Protein AF-A0A812MG37-F1 (afdb_monomer)

Radius of gyration: 15.53 Å; Cα contacts (8 Å, |Δi|>4): 254; chains: 1; bounding box: 35×36×51 Å

Solvent-accessible surface area (backbone atoms only — not co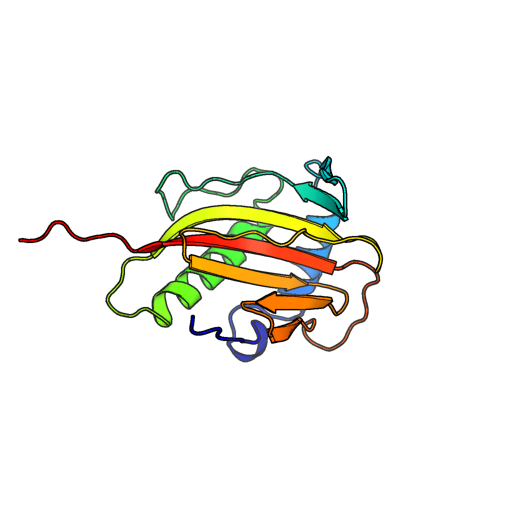mparable to full-atom values): 9391 Å² total; per-residue (Å²): 135,88,85,85,86,82,53,55,51,87,71,65,66,41,53,67,67,59,50,53,52,47,49,55,52,56,72,70,38,90,56,62,38,82,50,74,56,100,87,26,33,31,33,30,40,60,74,51,63,33,85,72,37,84,79,58,76,51,58,82,84,44,44,88,48,41,65,57,53,51,46,53,48,54,55,56,33,63,79,35,75,95,47,54,70,37,46,44,33,40,37,38,37,40,27,72,49,95,78,40,46,78,76,94,80,86,71,102,49,50,75,48,76,49,59,42,32,28,73,45,76,48,74,56,100,83,45,76,43,78,44,62,32,83,89,73,57,80,39,78,38,28,34,37,46,34,38,34,26,40,77,56,77,70,79,79,130

Secondary structure (DSSP, 8-state):
-------TTTTTS--HHHHHHHHHHHHT-TTEEEEEETTEEEEEEEEEE-TT-TTPPPPGGGGGGHHHHHHHHHHHHHTTTTS-EEEEEEEEEEE-STT--------SSEEEEEEEES-EEEEETTEEEEEPPGGG---S-EEEEEEEEEE--PPP-

pLDDT: mean 83.73, std 12.4, range [35.34, 94.62]

Sequence (157 aa):
MVVQVFNATQEGLATTAELDEAFANFLESPGWRELQTRTARRLCDGSYTFDGDCSKPPPPHLSFAGNLIQKLLGRLESDHAGHAVVPMQAFLCLYEDGQDACPNHVHDCRQLTLSLGAERFVAVEGEKILMRPVDGHAMPHTMGLVLWSRPRFLPKP

Organism: NCBI:txid878477

Mean predicted aligned error: 6.14 Å

Structure (mmCIF, N/CA/C/O backbone):
data_AF-A0A812MG37-F1
#
_entry.id   AF-A0A812MG37-F1
#
loop_
_atom_site.group_PDB
_atom_site.id
_atom_site.type_symbol
_atom_site.label_atom_id
_atom_site.label_alt_id
_atom_site.label_comp_id
_atom_site.label_asym_id
_atom_site.label_entity_id
_atom_site.label_seq_id
_atom_site.pdbx_PDB_ins_code
_atom_site.Cartn_x
_atom_site.Cartn_y
_atom_site.Cartn_z
_atom_site.occupancy
_atom_site.B_iso_or_equiv
_atom_site.auth_seq_id
_atom_site.auth_comp_id
_atom_site.auth_asym_id
_atom_site.auth_atom_id
_atom_site.pdbx_PDB_model_num
ATOM 1 N N . MET A 1 1 ? -19.723 -7.182 6.156 1.00 60.94 1 MET A N 1
ATOM 2 C CA . MET A 1 1 ? -18.633 -6.371 6.767 1.00 60.94 1 MET A CA 1
ATOM 3 C C . MET A 1 1 ? -18.864 -4.887 6.450 1.00 60.94 1 MET A C 1
ATOM 5 O O . MET A 1 1 ? -19.541 -4.624 5.471 1.00 60.94 1 MET A O 1
ATOM 9 N N . VAL A 1 2 ? -18.382 -3.910 7.236 1.00 66.62 2 VAL A N 1
ATOM 10 C CA . VAL A 1 2 ? -18.478 -2.482 6.835 1.00 66.62 2 VAL A CA 1
ATOM 11 C C . VAL A 1 2 ? -17.222 -2.121 6.052 1.00 66.62 2 VAL A C 1
ATOM 13 O O . VAL A 1 2 ? -16.132 -2.155 6.620 1.00 66.62 2 VAL A O 1
ATOM 16 N N . VAL A 1 3 ? -17.367 -1.794 4.767 1.00 78.56 3 VAL A N 1
ATOM 17 C CA . VAL A 1 3 ? -16.267 -1.248 3.965 1.00 78.56 3 VAL A CA 1
ATOM 18 C C . VAL A 1 3 ? -16.327 0.271 4.037 1.00 78.56 3 VAL A C 1
ATOM 20 O O . VAL A 1 3 ? -17.336 0.872 3.675 1.00 78.56 3 VAL A O 1
ATOM 23 N N . GLN A 1 4 ? -15.252 0.885 4.521 1.00 84.12 4 GLN A N 1
ATOM 24 C CA . GLN A 1 4 ? -15.086 2.333 4.494 1.00 84.12 4 GLN A CA 1
ATOM 25 C C . GLN A 1 4 ? -14.079 2.695 3.408 1.00 84.12 4 GLN A C 1
ATOM 27 O O . GLN A 1 4 ? -13.007 2.098 3.318 1.00 84.12 4 GLN A O 1
ATOM 32 N N . VAL A 1 5 ? -14.445 3.662 2.571 1.00 87.38 5 VAL A N 1
ATOM 33 C CA . VAL A 1 5 ? -13.587 4.192 1.512 1.00 87.38 5 VAL A CA 1
ATOM 34 C C . VAL A 1 5 ? -13.262 5.630 1.870 1.00 87.38 5 VAL A C 1
ATOM 36 O O . VAL A 1 5 ? -14.168 6.417 2.136 1.00 87.38 5 VAL A O 1
ATOM 39 N N . PHE A 1 6 ? -11.979 5.966 1.859 1.00 87.38 6 PHE A N 1
ATOM 40 C CA . PHE A 1 6 ? -11.501 7.316 2.110 1.00 87.38 6 PHE A CA 1
ATOM 41 C C . PHE A 1 6 ? -10.458 7.724 1.074 1.00 87.38 6 PHE A C 1
ATOM 43 O O . PHE A 1 6 ? -9.902 6.891 0.354 1.00 87.38 6 PHE A O 1
ATOM 50 N N . ASN A 1 7 ? -10.194 9.026 1.005 1.00 89.56 7 ASN A N 1
ATOM 51 C CA . ASN A 1 7 ? -9.147 9.591 0.174 1.00 89.56 7 ASN A CA 1
ATOM 52 C C . ASN A 1 7 ? -8.031 10.136 1.078 1.00 89.56 7 ASN A C 1
ATOM 54 O O . ASN A 1 7 ? -8.262 11.025 1.898 1.00 89.56 7 ASN A O 1
ATOM 58 N N . ALA A 1 8 ? -6.821 9.594 0.919 1.00 88.12 8 ALA A N 1
ATOM 59 C CA . ALA A 1 8 ? -5.693 9.897 1.794 1.00 88.12 8 ALA A CA 1
ATOM 60 C C . ALA A 1 8 ? -5.273 11.379 1.775 1.00 88.12 8 ALA A C 1
ATOM 62 O O . ALA A 1 8 ? -4.770 11.863 2.788 1.00 88.12 8 ALA A O 1
ATOM 63 N N . THR A 1 9 ? -5.490 12.111 0.677 1.00 90.62 9 THR A N 1
ATOM 64 C CA . THR A 1 9 ? -5.159 13.544 0.622 1.00 90.62 9 THR A CA 1
ATOM 65 C C . THR A 1 9 ? -6.263 14.429 1.161 1.00 90.62 9 THR A C 1
ATOM 67 O O . THR A 1 9 ? -5.973 15.370 1.895 1.00 90.62 9 THR A O 1
ATOM 70 N N . GLN A 1 10 ? -7.527 14.104 0.880 1.00 90.38 10 GLN A N 1
ATOM 71 C CA . GLN A 1 10 ? -8.668 14.844 1.429 1.00 90.38 10 GLN A CA 1
ATOM 72 C C . GLN A 1 10 ? -8.725 14.761 2.957 1.00 90.38 10 GLN A C 1
ATOM 74 O O . GLN A 1 10 ? -9.115 15.723 3.613 1.00 90.38 10 GLN A O 1
ATOM 79 N N . GLU A 1 11 ? -8.297 13.634 3.524 1.00 90.38 11 GLU A N 1
ATOM 80 C CA . GLU A 1 11 ? -8.185 13.454 4.972 1.00 90.38 11 GLU A CA 1
ATOM 81 C C . GLU A 1 11 ? -6.842 13.934 5.555 1.00 90.38 11 GLU A C 1
ATOM 83 O O . GLU A 1 11 ? -6.607 13.803 6.755 1.00 90.38 11 GLU A O 1
ATOM 88 N N . GLY A 1 12 ? -5.948 14.496 4.734 1.00 90.81 12 GLY A N 1
ATOM 89 C CA . GLY A 1 12 ? -4.675 15.061 5.191 1.00 90.81 12 GLY A CA 1
ATOM 90 C C . GLY A 1 12 ? -3.645 14.033 5.676 1.00 90.81 12 GLY A C 1
ATOM 91 O O . GLY A 1 12 ? -2.708 14.397 6.386 1.00 90.81 12 GLY A O 1
ATOM 92 N N . LEU A 1 13 ? -3.786 12.756 5.304 1.00 90.81 13 LEU A N 1
ATOM 93 C CA . LEU A 1 13 ? -2.814 11.708 5.639 1.00 90.81 13 LEU A CA 1
ATOM 94 C C . LEU A 1 13 ? -1.529 11.864 4.817 1.00 90.81 13 LEU A C 1
ATOM 96 O O . LEU A 1 13 ? -0.428 11.646 5.314 1.00 90.81 13 LEU A O 1
ATOM 100 N N . ALA A 1 14 ? -1.644 12.272 3.561 1.00 91.88 14 ALA A N 1
ATOM 101 C CA . ALA A 1 14 ? -0.502 12.586 2.714 1.00 91.88 14 ALA A CA 1
ATOM 102 C C . ALA A 1 14 ? -0.877 13.694 1.732 1.00 91.88 14 ALA A C 1
ATOM 104 O O . ALA A 1 14 ? -2.050 13.956 1.494 1.00 91.88 14 ALA A O 1
ATOM 105 N N . THR A 1 15 ? 0.113 14.350 1.155 1.00 92.12 15 THR A N 1
ATOM 106 C CA . THR A 1 15 ? -0.054 15.208 -0.017 1.00 92.12 15 THR A CA 1
ATOM 107 C C . THR A 1 15 ? 0.032 14.368 -1.290 1.00 92.12 15 THR A C 1
ATOM 109 O O . THR A 1 15 ? 0.596 13.274 -1.282 1.00 92.12 15 THR A O 1
ATOM 112 N N . THR A 1 16 ? -0.485 14.878 -2.410 1.00 90.50 16 THR A N 1
ATOM 113 C CA . THR A 1 16 ? -0.341 14.214 -3.717 1.00 90.50 16 THR A CA 1
ATOM 114 C C . THR A 1 16 ? 1.133 13.986 -4.057 1.00 90.50 16 THR A C 1
ATOM 116 O O . THR A 1 16 ? 1.506 12.882 -4.431 1.00 90.50 16 THR A O 1
ATOM 119 N N . ALA A 1 17 ? 1.992 14.979 -3.795 1.00 90.75 17 ALA A N 1
ATOM 120 C CA . ALA A 1 17 ? 3.433 14.874 -4.021 1.00 90.75 17 ALA A CA 1
ATOM 121 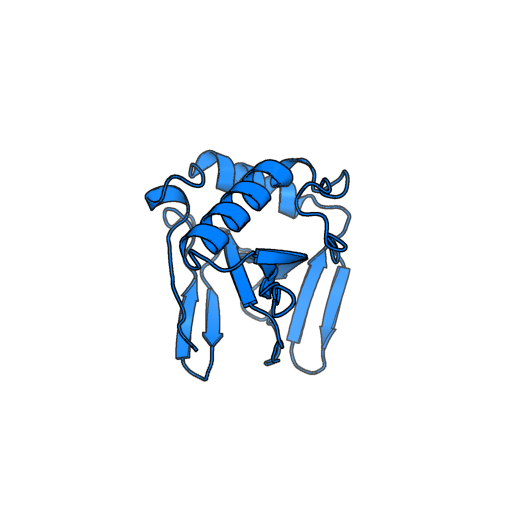C C . ALA A 1 17 ? 4.096 13.760 -3.188 1.00 90.75 17 ALA A C 1
ATOM 123 O O . ALA A 1 17 ? 4.898 13.004 -3.725 1.00 90.75 17 ALA A O 1
ATOM 124 N N . GLU A 1 18 ? 3.735 13.615 -1.906 1.00 91.88 18 GLU A N 1
ATOM 125 C CA . GLU A 1 18 ? 4.231 12.512 -1.064 1.00 91.88 18 GLU A CA 1
ATOM 126 C C . GLU A 1 18 ? 3.793 11.140 -1.606 1.00 91.88 18 GLU A C 1
ATOM 128 O O . GLU A 1 18 ? 4.548 10.173 -1.520 1.00 91.88 18 GLU A O 1
ATOM 133 N N . LEU A 1 19 ? 2.577 11.033 -2.154 1.00 91.62 19 LEU A N 1
ATOM 134 C CA . LEU A 1 19 ? 2.063 9.777 -2.708 1.00 91.62 19 LEU A CA 1
ATOM 135 C C . LEU A 1 19 ? 2.679 9.438 -4.068 1.00 91.62 19 LEU A C 1
ATOM 137 O O . LEU A 1 19 ? 2.963 8.266 -4.314 1.00 91.62 19 LEU A O 1
ATOM 141 N N . ASP A 1 20 ? 2.930 10.437 -4.912 1.00 90.81 20 ASP A N 1
ATOM 142 C CA . ASP A 1 20 ? 3.642 10.269 -6.182 1.00 90.81 20 ASP A CA 1
ATOM 143 C C . ASP A 1 20 ? 5.101 9.860 -5.946 1.00 90.81 20 ASP A C 1
ATOM 145 O O . ASP A 1 20 ? 5.594 8.919 -6.572 1.00 90.81 20 ASP A O 1
ATOM 149 N N . GLU A 1 21 ? 5.781 10.510 -4.996 1.00 91.38 21 GLU A N 1
ATOM 150 C CA . GLU A 1 21 ? 7.139 10.146 -4.585 1.00 91.38 21 GLU A CA 1
ATOM 151 C C . GLU A 1 21 ? 7.178 8.730 -3.999 1.00 91.38 21 GLU A C 1
ATOM 153 O O . GLU A 1 21 ? 8.040 7.927 -4.364 1.00 91.38 21 GLU A O 1
ATOM 158 N N . ALA A 1 22 ? 6.225 8.386 -3.126 1.00 91.50 22 ALA A N 1
ATOM 159 C CA . ALA A 1 22 ? 6.119 7.033 -2.597 1.00 91.50 22 ALA A CA 1
ATOM 160 C C . ALA A 1 22 ? 5.915 6.020 -3.730 1.00 91.50 22 ALA A C 1
ATOM 162 O O . ALA A 1 22 ? 6.629 5.023 -3.775 1.00 91.50 22 ALA A O 1
ATOM 163 N N . PHE A 1 23 ? 4.994 6.281 -4.666 1.00 91.81 23 PHE A N 1
ATOM 164 C CA . PHE A 1 23 ? 4.740 5.407 -5.812 1.00 91.81 23 PHE A CA 1
ATOM 165 C C . PHE A 1 23 ? 5.999 5.185 -6.657 1.00 91.81 23 PHE A C 1
ATOM 167 O O . PHE A 1 23 ? 6.339 4.034 -6.924 1.00 91.81 23 PHE A O 1
ATOM 174 N N . ALA A 1 24 ? 6.724 6.252 -7.004 1.00 92.75 24 ALA A N 1
ATOM 175 C CA . ALA A 1 24 ? 7.986 6.151 -7.734 1.00 92.75 24 ALA A CA 1
ATOM 176 C C . ALA A 1 24 ? 9.017 5.298 -6.975 1.00 92.75 24 ALA A C 1
ATOM 178 O O . ALA A 1 24 ? 9.589 4.372 -7.543 1.00 92.75 24 ALA A O 1
ATOM 179 N N . ASN A 1 25 ? 9.192 5.538 -5.673 1.00 93.50 25 ASN A N 1
ATOM 180 C CA . ASN A 1 25 ? 10.118 4.762 -4.847 1.00 93.50 25 ASN A CA 1
ATOM 181 C C . ASN A 1 25 ? 9.710 3.286 -4.712 1.00 93.50 25 ASN A C 1
ATOM 183 O O . ASN A 1 25 ? 10.571 2.409 -4.657 1.00 93.50 25 ASN A O 1
ATOM 187 N N . PHE A 1 26 ? 8.409 2.981 -4.677 1.00 92.88 26 PHE A N 1
ATOM 188 C CA . PHE A 1 26 ? 7.945 1.596 -4.648 1.00 92.88 26 PHE A CA 1
ATOM 189 C C . PHE A 1 26 ? 8.225 0.860 -5.962 1.00 92.88 26 PHE A C 1
ATOM 191 O O . PHE A 1 26 ? 8.595 -0.314 -5.920 1.00 92.88 26 PHE A O 1
ATOM 198 N N . LEU A 1 27 ? 8.080 1.518 -7.118 1.00 92.88 27 LEU A N 1
ATOM 199 C CA . LEU A 1 27 ? 8.400 0.908 -8.416 1.00 92.88 27 LEU A CA 1
ATOM 200 C C . LEU A 1 27 ? 9.867 0.463 -8.488 1.00 92.88 27 LEU A C 1
ATOM 202 O O . LEU A 1 27 ? 10.150 -0.609 -9.015 1.00 92.88 27 LEU A O 1
ATOM 206 N N . GLU A 1 28 ? 10.767 1.218 -7.861 1.00 93.56 28 GLU A N 1
ATOM 207 C CA . GLU A 1 28 ? 12.202 0.917 -7.787 1.00 93.56 28 GLU A CA 1
ATOM 208 C C . GLU A 1 28 ? 12.570 -0.138 -6.725 1.00 93.56 28 GLU A C 1
ATOM 210 O O . GLU A 1 28 ? 13.751 -0.413 -6.491 1.00 93.56 28 GLU A O 1
ATOM 215 N N . SER A 1 29 ? 11.588 -0.750 -6.053 1.00 92.88 29 SER A N 1
ATOM 2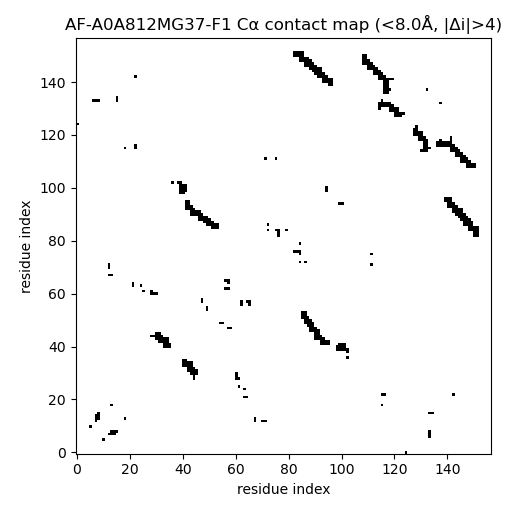16 C CA . SER A 1 29 ? 11.883 -1.758 -5.038 1.00 92.88 29 SER A CA 1
ATOM 217 C C . SER A 1 29 ? 12.635 -2.973 -5.622 1.00 92.88 29 SER A C 1
ATOM 219 O O . SER A 1 29 ? 12.162 -3.620 -6.559 1.00 92.88 29 SER A O 1
ATOM 221 N N . PRO A 1 30 ? 13.756 -3.408 -5.010 1.00 93.62 30 PRO A N 1
ATOM 222 C CA . PRO A 1 30 ? 14.464 -4.625 -5.417 1.00 93.62 30 PRO A CA 1
ATOM 223 C C . PRO A 1 30 ? 13.739 -5.919 -4.992 1.00 93.62 30 PRO A C 1
ATOM 225 O O . PRO A 1 30 ? 14.153 -7.03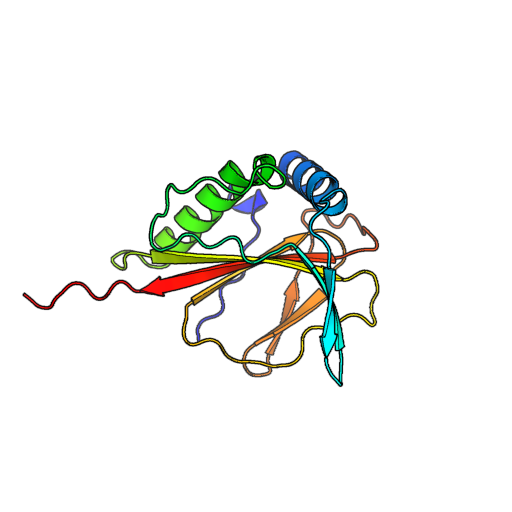4 -5.348 1.00 93.62 30 PRO A O 1
ATOM 228 N N . GLY A 1 31 ? 12.693 -5.792 -4.173 1.00 92.19 31 GLY A N 1
ATOM 229 C CA . GLY A 1 31 ? 11.989 -6.907 -3.556 1.00 92.19 31 GLY A CA 1
ATOM 230 C C . GLY A 1 31 ? 10.885 -7.520 -4.415 1.00 92.19 31 GLY A C 1
ATOM 231 O O . GLY A 1 31 ? 10.376 -8.579 -4.051 1.00 92.19 31 GLY A O 1
ATOM 232 N N . TRP A 1 32 ? 10.552 -6.927 -5.569 1.00 94.62 32 TRP A N 1
ATOM 233 C CA . TRP A 1 32 ? 9.515 -7.450 -6.459 1.00 94.62 32 TRP A CA 1
ATOM 234 C C . TRP A 1 32 ? 9.798 -8.888 -6.896 1.00 94.62 32 TRP A C 1
ATOM 236 O O . TRP A 1 32 ? 10.862 -9.219 -7.429 1.00 94.62 32 TRP A O 1
ATOM 246 N N . ARG A 1 33 ? 8.822 -9.764 -6.671 1.00 94.44 33 ARG A N 1
ATOM 247 C CA . ARG A 1 33 ? 8.808 -11.154 -7.128 1.00 94.44 33 ARG A CA 1
ATOM 248 C C . ARG A 1 33 ? 7.458 -11.457 -7.746 1.00 94.44 33 ARG A C 1
ATOM 250 O O . ARG A 1 33 ? 6.426 -11.035 -7.229 1.00 94.44 33 ARG A O 1
ATOM 257 N N . GLU A 1 34 ? 7.465 -12.211 -8.834 1.00 93.69 34 GLU A N 1
ATOM 258 C CA . GLU A 1 34 ? 6.220 -12.671 -9.433 1.00 93.69 34 GLU A CA 1
ATOM 259 C C . GLU A 1 34 ? 5.510 -13.652 -8.500 1.00 93.69 34 GLU A C 1
ATOM 261 O O . GLU A 1 34 ? 6.086 -14.637 -8.033 1.00 93.69 34 GLU A O 1
ATOM 266 N N . LEU A 1 35 ? 4.238 -13.369 -8.240 1.00 90.38 35 LEU A N 1
ATOM 267 C CA . LEU A 1 35 ? 3.316 -14.257 -7.564 1.00 90.38 35 LEU A CA 1
ATOM 268 C C . LEU A 1 35 ? 2.257 -14.705 -8.569 1.00 90.38 35 LEU A C 1
ATOM 270 O O . LEU A 1 35 ? 1.249 -14.028 -8.798 1.00 90.38 35 LEU A O 1
ATOM 274 N N . GLN A 1 36 ? 2.497 -15.870 -9.164 1.00 89.81 36 GLN A N 1
ATOM 275 C CA . GLN A 1 36 ? 1.574 -16.497 -10.097 1.00 89.81 36 GLN A CA 1
ATOM 276 C C . GLN A 1 36 ? 0.714 -17.549 -9.392 1.00 89.81 36 GLN A C 1
ATOM 278 O O . GLN A 1 36 ? 1.190 -18.435 -8.683 1.00 89.81 36 GLN A O 1
ATOM 283 N N . THR A 1 37 ? -0.588 -17.459 -9.621 1.00 85.69 37 THR A N 1
ATOM 284 C CA . THR A 1 37 ? -1.584 -18.463 -9.245 1.00 85.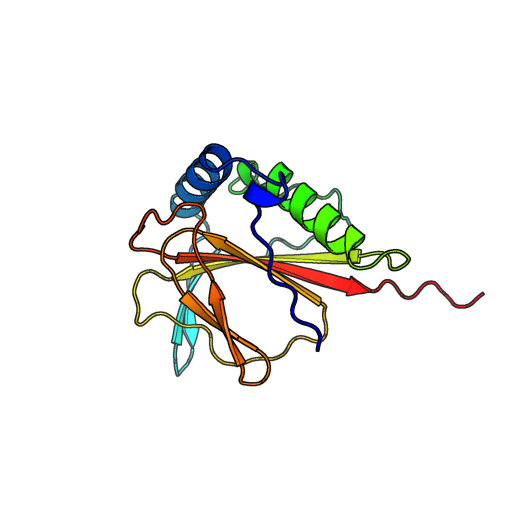69 37 THR A CA 1
ATOM 285 C C . THR A 1 37 ? -2.185 -19.070 -10.511 1.00 85.69 37 THR A C 1
ATOM 287 O O . THR A 1 37 ? -1.934 -18.594 -11.616 1.00 85.69 37 THR A O 1
ATOM 290 N N . ARG A 1 38 ? -3.030 -20.101 -10.377 1.00 84.75 38 ARG A N 1
ATOM 291 C CA . ARG A 1 38 ? -3.683 -20.735 -11.541 1.00 84.75 38 ARG A CA 1
ATOM 292 C C . ARG A 1 38 ? -4.499 -19.763 -12.400 1.00 84.75 38 ARG A C 1
ATOM 294 O O . ARG A 1 38 ? -4.711 -20.046 -13.571 1.00 84.75 38 ARG A O 1
ATOM 301 N N . THR A 1 39 ? -4.995 -18.674 -11.818 1.00 84.25 39 THR A N 1
ATOM 302 C CA . THR A 1 39 ? -5.968 -17.776 -12.459 1.00 84.25 39 THR A CA 1
ATOM 303 C C . THR A 1 39 ? -5.527 -16.318 -12.491 1.00 84.25 39 THR A C 1
ATOM 305 O O . THR A 1 39 ? -6.295 -15.480 -12.948 1.00 84.25 39 THR A O 1
ATOM 308 N N . ALA A 1 40 ? -4.353 -15.985 -11.952 1.00 87.69 40 ALA A N 1
ATOM 309 C CA . ALA A 1 40 ? -3.920 -14.599 -11.821 1.00 87.69 40 ALA A CA 1
ATOM 310 C C . ALA A 1 40 ? -2.411 -14.478 -11.599 1.00 87.69 40 ALA A C 1
ATOM 312 O O . ALA A 1 40 ? -1.806 -15.352 -10.972 1.00 87.69 40 ALA A O 1
ATOM 313 N N . ARG A 1 41 ? -1.845 -13.356 -12.043 1.00 91.75 41 ARG A N 1
ATOM 314 C CA . ARG A 1 41 ? -0.451 -12.949 -11.856 1.00 91.75 41 ARG A CA 1
ATOM 315 C C . ARG A 1 41 ? -0.415 -11.544 -11.252 1.00 91.75 41 ARG A C 1
ATOM 317 O O . ARG A 1 41 ? -1.329 -10.755 -11.489 1.00 91.75 41 ARG A O 1
ATOM 324 N N . ARG A 1 42 ? 0.608 -11.271 -10.444 1.00 91.94 42 ARG A N 1
ATOM 325 C CA . ARG A 1 42 ? 1.009 -9.932 -9.989 1.00 91.94 42 ARG A CA 1
ATOM 326 C C . ARG A 1 42 ? 2.444 -9.975 -9.476 1.00 91.94 42 ARG A C 1
ATOM 328 O O . ARG A 1 42 ? 2.943 -11.055 -9.152 1.00 91.94 42 ARG A O 1
ATOM 335 N N . LEU A 1 43 ? 3.076 -8.820 -9.331 1.00 93.75 43 LEU A N 1
ATOM 336 C CA . LEU A 1 43 ? 4.326 -8.694 -8.591 1.00 93.75 43 LEU A CA 1
ATOM 337 C C . LEU A 1 43 ? 4.022 -8.396 -7.119 1.00 93.75 43 LEU A C 1
ATOM 339 O O . LEU A 1 43 ? 3.087 -7.664 -6.793 1.00 93.75 43 LEU A O 1
ATOM 343 N N . CYS A 1 44 ? 4.807 -8.969 -6.215 1.00 93.19 44 CYS A N 1
ATOM 344 C CA . CYS A 1 44 ? 4.726 -8.694 -4.788 1.00 93.19 44 CYS A CA 1
ATOM 345 C C . CYS A 1 44 ? 6.112 -8.407 -4.224 1.00 93.19 44 CYS A C 1
ATOM 347 O O . CYS A 1 44 ? 7.065 -9.116 -4.540 1.00 93.19 44 CYS A O 1
ATOM 349 N N . ASP A 1 45 ? 6.211 -7.396 -3.370 1.00 90.38 45 ASP A N 1
ATOM 350 C CA . ASP A 1 45 ? 7.418 -7.112 -2.601 1.00 90.38 45 ASP A CA 1
ATOM 351 C C . ASP A 1 45 ? 7.143 -7.386 -1.127 1.00 90.38 45 ASP A C 1
ATOM 353 O O . ASP A 1 45 ? 6.590 -6.546 -0.419 1.00 90.38 45 ASP A O 1
ATOM 357 N N . GLY A 1 46 ? 7.548 -8.591 -0.716 1.00 71.31 46 GLY A N 1
ATOM 358 C CA . GLY A 1 46 ? 7.713 -8.995 0.674 1.00 71.31 46 GLY A CA 1
ATOM 359 C C . GLY A 1 46 ? 6.466 -8.960 1.566 1.00 71.31 46 GLY A C 1
ATOM 360 O O . GLY A 1 46 ? 5.477 -8.267 1.353 1.00 71.31 46 GLY A O 1
ATOM 361 N N . SER A 1 47 ? 6.531 -9.734 2.645 1.00 77.00 47 SER A N 1
ATOM 362 C CA . SER A 1 47 ? 5.687 -9.550 3.823 1.00 77.00 47 SER A CA 1
ATOM 363 C C . SER A 1 47 ? 6.486 -8.752 4.847 1.00 77.00 47 SER A C 1
ATOM 365 O O . SER A 1 47 ? 7.242 -9.341 5.623 1.00 77.00 47 SER A O 1
ATOM 367 N N . TYR A 1 48 ? 6.370 -7.424 4.860 1.00 87.88 48 TYR A N 1
ATOM 368 C CA . TYR A 1 48 ? 6.911 -6.676 5.991 1.00 87.88 48 TYR A CA 1
ATOM 369 C C . TYR A 1 48 ? 6.036 -6.993 7.207 1.00 87.88 48 TYR A C 1
ATOM 371 O O . TYR A 1 48 ? 4.918 -6.500 7.320 1.00 87.88 48 TYR A O 1
ATOM 379 N N . THR A 1 49 ? 6.506 -7.881 8.083 1.00 90.81 49 THR A N 1
ATOM 380 C CA . THR A 1 49 ? 5.782 -8.256 9.300 1.00 90.81 49 THR A CA 1
ATOM 381 C C . THR A 1 49 ? 6.137 -7.312 10.436 1.00 90.81 49 THR A C 1
ATOM 383 O O . THR A 1 49 ? 7.302 -6.956 10.624 1.00 90.81 49 THR A O 1
ATOM 386 N N . PHE A 1 50 ? 5.134 -6.935 11.221 1.00 89.00 50 PHE A N 1
ATOM 387 C CA . PHE A 1 50 ? 5.309 -6.102 12.413 1.00 89.00 50 PHE A CA 1
ATOM 388 C C . PHE A 1 50 ? 5.637 -6.941 13.653 1.00 89.00 50 PHE A C 1
ATOM 390 O O . PHE A 1 50 ? 6.147 -6.414 14.630 1.00 89.00 50 PHE A O 1
ATOM 397 N N . ASP A 1 51 ? 5.345 -8.246 13.626 1.00 85.00 51 ASP A N 1
ATOM 398 C CA . ASP A 1 51 ? 5.541 -9.186 14.743 1.00 85.00 51 ASP A CA 1
ATOM 399 C C . ASP A 1 51 ? 4.923 -8.700 16.073 1.00 85.00 51 ASP A C 1
ATOM 401 O O . ASP A 1 51 ? 5.396 -9.023 17.160 1.00 85.00 51 ASP A O 1
ATOM 405 N N . GLY A 1 52 ? 3.839 -7.919 15.986 1.00 78.88 52 GLY A N 1
ATOM 406 C CA . GLY A 1 52 ? 3.156 -7.315 17.133 1.00 78.88 52 GLY A CA 1
ATOM 407 C C . GLY A 1 52 ? 3.747 -5.988 17.625 1.00 78.88 52 GLY A C 1
ATOM 408 O O . GLY A 1 52 ? 3.202 -5.417 18.568 1.00 78.88 52 GLY A O 1
ATOM 409 N N . ASP A 1 53 ? 4.809 -5.483 16.995 1.00 84.88 53 ASP A N 1
ATOM 410 C CA . ASP A 1 53 ? 5.426 -4.190 17.289 1.00 84.88 53 ASP A CA 1
ATOM 411 C C . ASP A 1 53 ? 5.021 -3.136 16.245 1.00 84.88 53 ASP A C 1
ATOM 413 O O . ASP A 1 53 ? 5.531 -3.107 15.124 1.00 84.88 53 ASP A O 1
ATOM 417 N N . CYS A 1 54 ? 4.114 -2.232 16.630 1.00 80.56 54 CYS A N 1
ATOM 418 C CA . CYS A 1 54 ? 3.659 -1.129 15.776 1.00 80.56 54 CYS A CA 1
ATOM 419 C C . CYS A 1 54 ? 4.778 -0.140 15.419 1.00 80.56 54 CYS A C 1
ATOM 421 O O . CYS A 1 54 ? 4.646 0.595 14.443 1.00 80.56 54 CYS A O 1
ATOM 423 N N . SER A 1 55 ? 5.854 -0.099 16.210 1.00 85.19 55 SER A N 1
ATOM 424 C CA . SER A 1 55 ? 6.985 0.814 16.028 1.00 85.19 55 SER A CA 1
ATOM 425 C C . SER A 1 55 ? 8.128 0.210 15.218 1.00 85.19 55 SER A C 1
ATOM 427 O O . SER A 1 55 ? 9.085 0.920 14.893 1.00 85.19 55 SER A O 1
ATOM 429 N N . LYS A 1 56 ? 8.028 -1.080 14.863 1.00 89.25 56 LYS A N 1
ATOM 430 C CA . LYS A 1 56 ? 9.031 -1.760 14.047 1.00 89.25 56 LYS A CA 1
ATOM 431 C C . LYS A 1 56 ? 9.259 -0.937 12.773 1.00 89.25 56 LYS A C 1
ATOM 433 O O . LYS A 1 56 ? 8.286 -0.547 12.134 1.00 89.25 56 LYS A O 1
ATOM 438 N N . PRO A 1 57 ? 10.501 -0.646 12.370 1.00 91.06 57 PRO A N 1
ATOM 439 C CA . PRO A 1 57 ? 10.735 0.065 11.121 1.00 91.06 57 PRO A CA 1
ATOM 440 C C . PRO A 1 57 ? 10.466 -0.855 9.914 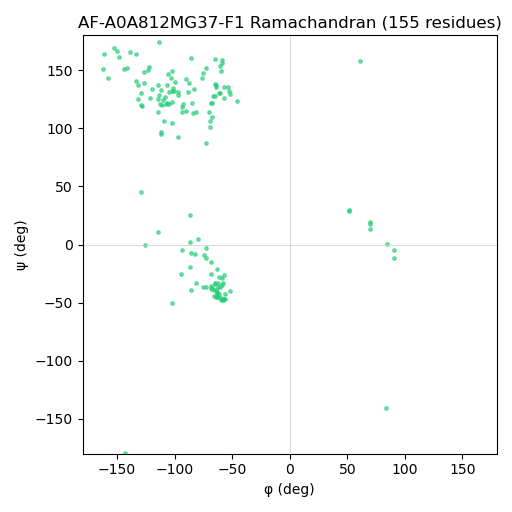1.00 91.06 57 PRO A C 1
ATOM 442 O O . PRO A 1 57 ? 10.658 -2.073 10.021 1.00 91.06 57 PRO A O 1
ATOM 445 N N . PRO A 1 58 ? 10.067 -0.301 8.753 1.00 92.25 58 PRO A N 1
ATOM 446 C CA . PRO A 1 58 ? 10.072 -1.044 7.496 1.00 92.25 58 PRO A CA 1
ATOM 447 C C . PRO A 1 58 ? 11.481 -1.559 7.149 1.00 92.25 58 PRO A C 1
ATOM 449 O O . PRO A 1 58 ? 12.476 -0.998 7.622 1.00 92.25 58 PRO A O 1
A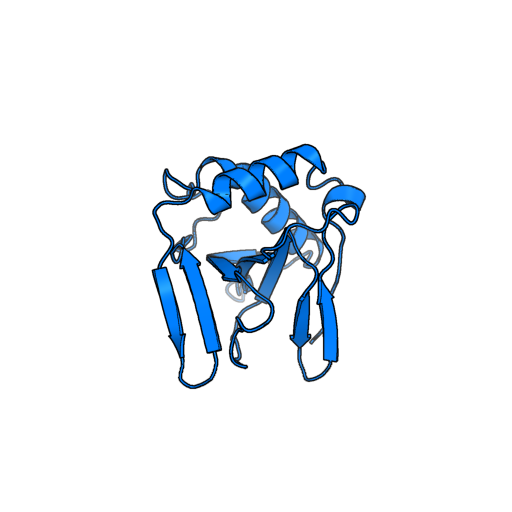TOM 452 N N . PRO A 1 59 ? 11.605 -2.595 6.296 1.00 92.44 59 PRO A N 1
ATOM 453 C CA . PRO A 1 59 ? 12.906 -3.007 5.775 1.00 92.44 59 PRO A CA 1
ATOM 454 C C . PRO A 1 59 ? 13.591 -1.848 5.022 1.00 92.44 59 PRO A C 1
ATOM 456 O O . PRO A 1 59 ? 12.898 -0.954 4.533 1.00 92.44 59 PRO A O 1
ATOM 459 N N . PRO A 1 60 ? 14.935 -1.843 4.893 1.00 93.50 60 PRO A N 1
ATOM 460 C CA . PRO A 1 60 ? 15.679 -0.687 4.381 1.00 93.50 60 PRO A CA 1
ATOM 461 C C . PRO A 1 60 ? 15.175 -0.139 3.042 1.00 93.50 60 PRO A C 1
ATOM 463 O O . PRO A 1 60 ? 15.069 1.077 2.880 1.00 93.50 60 PRO A O 1
ATOM 466 N N . HIS A 1 61 ? 14.798 -1.022 2.112 1.00 92.88 61 HIS A N 1
ATOM 467 C CA . HIS A 1 61 ? 14.295 -0.643 0.791 1.00 92.88 61 HIS A CA 1
ATOM 468 C C . HIS A 1 61 ? 12.877 -0.057 0.799 1.00 92.88 61 HIS A C 1
ATOM 470 O O . HIS A 1 61 ? 12.475 0.520 -0.198 1.00 92.88 61 HIS A O 1
ATOM 476 N N . LEU A 1 62 ? 12.146 -0.162 1.914 1.00 93.62 62 LEU A N 1
ATOM 477 C CA . LEU A 1 62 ? 10.819 0.433 2.129 1.00 93.62 62 LEU A CA 1
ATOM 478 C C . LEU A 1 62 ? 10.830 1.517 3.216 1.00 93.62 62 LEU A C 1
ATOM 480 O O . LEU A 1 62 ? 9.774 1.953 3.673 1.00 93.62 62 LEU A O 1
ATOM 484 N N . SER A 1 63 ? 12.007 1.951 3.668 1.00 94.00 63 SER A N 1
ATOM 485 C CA . SER A 1 63 ? 12.138 2.921 4.764 1.00 94.00 63 SER A CA 1
ATOM 486 C C . SER A 1 63 ? 11.419 4.248 4.481 1.00 94.00 63 SER A C 1
ATOM 488 O O . SER A 1 63 ? 10.825 4.821 5.396 1.00 94.00 63 SER A O 1
ATOM 490 N N . PHE A 1 64 ? 11.370 4.681 3.215 1.00 92.38 64 PHE A N 1
ATOM 491 C CA . PHE A 1 64 ? 10.629 5.869 2.771 1.00 92.38 64 PHE A CA 1
ATOM 492 C C . PHE A 1 64 ? 9.123 5.796 3.082 1.00 92.38 64 PHE A C 1
ATOM 494 O O . PHE A 1 64 ? 8.485 6.818 3.327 1.00 92.38 64 PHE A O 1
ATOM 501 N N . ALA A 1 65 ? 8.546 4.590 3.130 1.00 91.38 65 ALA A N 1
ATOM 502 C CA . ALA A 1 65 ? 7.121 4.380 3.369 1.00 91.38 65 ALA A CA 1
ATOM 503 C C . ALA A 1 65 ? 6.741 4.412 4.858 1.00 91.38 65 ALA A C 1
ATOM 505 O O . ALA A 1 65 ? 5.553 4.403 5.182 1.00 91.38 65 ALA A O 1
ATOM 506 N N . GLY A 1 66 ? 7.718 4.447 5.774 1.00 91.06 66 GLY A N 1
ATOM 507 C CA . GLY A 1 66 ? 7.475 4.304 7.212 1.00 91.06 66 GLY A CA 1
ATOM 508 C C . GLY A 1 66 ? 6.478 5.320 7.763 1.00 91.06 66 GLY A C 1
ATOM 509 O O . GLY A 1 66 ? 5.525 4.936 8.437 1.00 91.06 66 GLY A O 1
ATOM 510 N N . ASN A 1 67 ? 6.638 6.601 7.419 1.00 92.00 67 ASN A N 1
ATOM 511 C CA . ASN A 1 67 ? 5.721 7.652 7.868 1.00 92.00 67 ASN A CA 1
ATOM 512 C C . ASN A 1 67 ? 4.297 7.440 7.326 1.00 92.00 67 ASN A C 1
ATOM 514 O O . ASN A 1 67 ? 3.329 7.503 8.080 1.00 92.00 67 ASN A O 1
ATOM 518 N N . LEU A 1 68 ? 4.163 7.122 6.034 1.00 91.38 68 LEU A N 1
ATOM 519 C CA . LEU A 1 68 ? 2.867 6.845 5.410 1.00 91.38 68 LEU A CA 1
ATOM 520 C C . LEU A 1 68 ? 2.163 5.657 6.083 1.00 91.38 68 LEU A C 1
ATOM 522 O O . LEU A 1 68 ? 0.990 5.759 6.432 1.00 91.38 68 LEU A O 1
ATOM 526 N N . ILE A 1 69 ? 2.889 4.563 6.331 1.00 90.75 69 ILE A N 1
ATOM 527 C CA . ILE A 1 69 ? 2.372 3.384 7.037 1.00 90.75 69 ILE A CA 1
ATOM 528 C C . ILE A 1 69 ? 1.848 3.770 8.427 1.00 90.75 69 ILE A C 1
ATOM 530 O O . ILE A 1 69 ? 0.729 3.396 8.771 1.00 90.75 69 ILE A O 1
ATOM 534 N N . GLN A 1 70 ? 2.603 4.551 9.205 1.00 90.12 70 GLN A N 1
ATOM 535 C CA . GLN A 1 70 ? 2.176 4.978 10.544 1.00 90.12 70 GLN A CA 1
ATOM 536 C C . GLN A 1 70 ? 0.915 5.850 10.507 1.00 90.12 70 GLN A C 1
ATOM 538 O O . GLN A 1 70 ? -0.006 5.633 11.294 1.00 90.12 70 GLN A O 1
ATOM 543 N N . LYS A 1 71 ? 0.822 6.788 9.557 1.00 91.69 71 LYS A N 1
ATOM 544 C CA . LYS A 1 71 ? -0.383 7.615 9.382 1.00 91.69 71 LYS A CA 1
ATOM 545 C C . LYS A 1 71 ? -1.610 6.773 9.010 1.00 91.69 71 LYS A C 1
ATOM 547 O O . LYS A 1 71 ? -2.690 6.999 9.552 1.00 91.69 71 LYS A O 1
ATOM 552 N N . LEU A 1 72 ? -1.448 5.772 8.140 1.00 89.88 72 LEU A N 1
ATOM 553 C CA . LEU A 1 72 ? -2.524 4.841 7.775 1.00 89.88 72 LEU A CA 1
ATOM 554 C C . LEU A 1 72 ? -2.962 3.964 8.957 1.00 89.88 72 LEU A C 1
ATOM 556 O O . LEU A 1 72 ? -4.155 3.726 9.129 1.00 89.88 72 LEU A O 1
ATOM 560 N N . LEU A 1 73 ? -2.021 3.505 9.788 1.00 87.88 73 LEU A N 1
ATOM 561 C CA . LEU A 1 73 ? -2.343 2.763 11.010 1.00 87.88 73 LEU A CA 1
ATOM 562 C C . LEU A 1 73 ? -3.112 3.632 12.009 1.00 87.88 73 LEU A C 1
ATO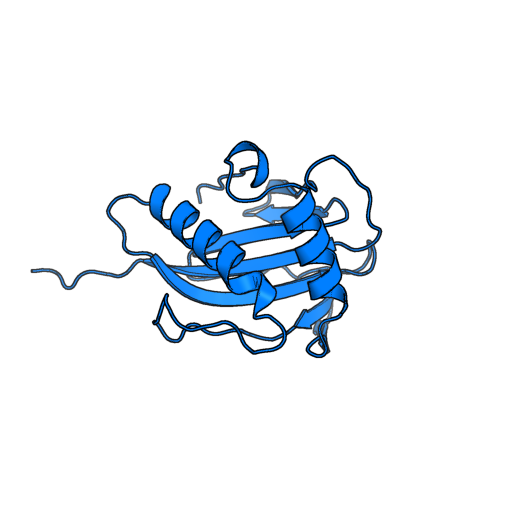M 564 O O . LEU A 1 73 ? -4.150 3.195 12.499 1.00 87.88 73 LEU A O 1
ATOM 568 N N . GLY A 1 74 ? -2.677 4.874 12.239 1.00 88.69 74 GLY A N 1
ATOM 569 C CA . GLY A 1 74 ? -3.398 5.819 13.099 1.00 88.69 74 GLY A CA 1
ATOM 570 C C . GLY A 1 74 ? -4.812 6.121 12.590 1.00 88.69 74 GLY A C 1
ATOM 571 O O . GLY A 1 74 ? -5.760 6.201 13.371 1.00 88.69 74 GLY A O 1
ATOM 572 N N . ARG A 1 75 ? -4.988 6.202 11.266 1.00 89.06 75 ARG A N 1
ATOM 573 C CA . ARG A 1 75 ? -6.307 6.346 10.638 1.00 89.06 75 ARG A CA 1
ATOM 574 C C . ARG A 1 75 ? -7.193 5.106 10.805 1.00 89.06 75 ARG A C 1
ATOM 576 O O . ARG A 1 75 ? -8.402 5.238 10.989 1.00 89.06 75 ARG A O 1
ATOM 583 N N . LEU A 1 76 ? -6.614 3.906 10.749 1.00 85.88 76 LEU A N 1
ATOM 584 C CA . LEU A 1 76 ? -7.338 2.660 11.022 1.00 85.88 76 LEU A CA 1
ATOM 585 C C . LEU A 1 76 ? -7.739 2.554 12.501 1.00 85.88 76 LEU A C 1
ATOM 587 O O . LEU A 1 76 ? -8.813 2.048 12.820 1.00 85.88 76 LEU A O 1
ATOM 591 N N . GLU A 1 77 ? -6.892 3.038 13.410 1.00 86.25 77 GLU A N 1
ATOM 592 C CA . GLU A 1 77 ? -7.202 3.134 14.839 1.00 86.25 77 GLU A CA 1
ATOM 593 C C . GLU A 1 77 ? -8.356 4.103 15.115 1.00 86.25 77 GLU A C 1
ATOM 595 O O . GLU A 1 77 ? -9.226 3.787 15.931 1.00 86.25 77 GLU A O 1
ATOM 600 N N . SER A 1 78 ? -8.424 5.241 14.413 1.00 87.25 78 SER A N 1
ATOM 601 C CA . SER A 1 78 ? -9.485 6.231 14.637 1.00 87.25 78 SER A CA 1
ATOM 602 C C . SER A 1 78 ? -10.887 5.724 14.277 1.00 87.25 78 SER A C 1
ATOM 604 O O . SER A 1 78 ? -11.843 6.066 14.970 1.00 87.25 78 SER A O 1
ATOM 606 N N . ASP A 1 79 ? -11.023 4.859 13.263 1.00 84.31 79 ASP A N 1
ATOM 607 C CA . ASP A 1 79 ? -12.310 4.213 12.913 1.00 84.31 79 ASP A CA 1
ATOM 608 C C . ASP A 1 79 ? -12.796 3.214 13.957 1.00 84.31 79 ASP A C 1
ATOM 610 O O . ASP A 1 79 ? -13.943 2.752 13.947 1.00 84.31 79 ASP A O 1
ATOM 614 N N . HIS A 1 80 ? -11.897 2.826 14.849 1.00 81.62 80 HIS A N 1
ATOM 615 C CA . HIS A 1 80 ? -12.105 1.753 15.792 1.00 81.62 80 HIS A CA 1
ATOM 616 C C . HIS A 1 80 ? -11.759 2.208 17.202 1.00 81.62 80 HIS A C 1
ATOM 618 O O . HIS A 1 80 ? -11.124 1.474 17.960 1.00 81.62 80 HIS A O 1
ATOM 624 N N . ALA A 1 81 ? -12.230 3.406 17.559 1.00 78.12 81 ALA A N 1
ATOM 625 C CA . ALA A 1 81 ? -12.108 3.953 18.901 1.00 78.12 81 ALA A CA 1
ATOM 626 C C . ALA A 1 81 ? -12.478 2.895 19.961 1.00 78.12 81 ALA A C 1
ATOM 628 O O . ALA A 1 81 ? -13.553 2.296 19.929 1.00 78.12 81 ALA A O 1
ATOM 629 N N . GLY A 1 82 ? -11.551 2.633 20.885 1.00 80.00 82 GLY A N 1
ATOM 630 C CA . GLY A 1 82 ? -11.706 1.619 21.936 1.00 80.00 82 GLY A CA 1
ATOM 631 C C . GLY A 1 82 ? -11.196 0.216 21.584 1.00 80.00 82 GLY A C 1
ATOM 632 O O . GLY A 1 82 ? -11.171 -0.648 22.459 1.00 80.00 82 GLY A O 1
ATOM 633 N N . HIS A 1 83 ? -10.739 -0.024 20.353 1.00 80.31 83 HIS A N 1
ATOM 634 C CA . HIS A 1 83 ? -10.078 -1.265 19.954 1.00 80.31 83 HIS A CA 1
ATOM 635 C C . HIS A 1 83 ? -8.611 -0.985 19.635 1.00 80.31 83 HIS A C 1
ATOM 637 O O . HIS A 1 83 ? -8.307 -0.232 18.716 1.00 80.31 83 HIS A O 1
ATOM 643 N N . ALA A 1 84 ? -7.692 -1.643 20.342 1.00 79.88 84 ALA A N 1
ATOM 644 C CA . ALA A 1 84 ? -6.287 -1.598 19.953 1.00 79.88 84 ALA A CA 1
ATOM 645 C C . ALA A 1 84 ? -6.101 -2.336 18.616 1.00 79.88 84 ALA A C 1
ATOM 647 O O . ALA A 1 84 ? -6.434 -3.524 18.501 1.00 79.88 84 ALA A O 1
ATOM 648 N N . VAL A 1 85 ? -5.578 -1.620 17.622 1.00 82.19 85 VAL A N 1
ATOM 649 C CA . VAL A 1 85 ? -5.184 -2.163 16.323 1.00 82.19 85 VAL A CA 1
ATOM 650 C C . VAL A 1 85 ? -3.772 -2.708 16.462 1.00 82.19 85 VAL A C 1
ATOM 652 O O . VAL A 1 85 ? -2.851 -1.994 16.838 1.00 82.19 85 VAL A O 1
ATOM 655 N N . VAL A 1 86 ? -3.594 -3.997 16.178 1.00 86.12 86 VAL A N 1
ATOM 656 C CA . VAL A 1 86 ? -2.263 -4.613 16.161 1.00 86.12 86 VAL A CA 1
ATOM 657 C C . VAL A 1 86 ? -1.906 -4.911 14.709 1.00 86.12 86 VAL A C 1
ATOM 659 O O . VAL A 1 86 ? -2.504 -5.836 14.144 1.00 86.12 86 VAL A O 1
ATOM 662 N N . PRO A 1 87 ? -0.991 -4.150 14.081 1.00 86.06 87 PRO A N 1
ATOM 663 C CA . PRO A 1 87 ? -0.552 -4.427 12.729 1.00 86.06 87 PRO A CA 1
ATOM 664 C C . PRO A 1 87 ? 0.157 -5.782 12.701 1.00 86.06 87 PRO A C 1
ATOM 666 O O . PRO A 1 87 ? 0.938 -6.131 13.584 1.00 86.06 87 PRO A O 1
ATOM 669 N N . MET A 1 88 ? -0.167 -6.576 11.691 1.00 88.12 88 MET A N 1
ATOM 670 C CA . MET A 1 88 ? 0.418 -7.891 11.456 1.00 88.12 88 MET A CA 1
ATOM 671 C C . MET A 1 88 ? 1.452 -7.805 10.347 1.00 88.12 88 MET A C 1
ATOM 673 O O . MET A 1 88 ? 2.580 -8.273 10.503 1.00 88.12 88 MET A O 1
ATOM 677 N N . GLN A 1 89 ? 1.060 -7.198 9.229 1.00 89.69 89 GLN A N 1
ATOM 678 C CA . GLN A 1 89 ? 1.850 -7.204 8.013 1.00 89.69 89 GLN A CA 1
ATOM 679 C C . GLN A 1 89 ? 1.468 -6.045 7.096 1.00 89.69 89 GLN A C 1
ATOM 681 O O . GLN A 1 89 ? 0.287 -5.719 6.975 1.00 89.69 89 GLN A O 1
ATOM 686 N N . ALA A 1 90 ? 2.471 -5.482 6.426 1.00 90.62 90 ALA A N 1
ATOM 687 C CA . ALA A 1 90 ? 2.317 -4.714 5.205 1.00 90.62 90 ALA A CA 1
ATOM 688 C C . ALA A 1 90 ? 2.720 -5.581 4.007 1.00 90.62 90 ALA A C 1
ATOM 690 O O . ALA A 1 90 ? 3.760 -6.246 4.030 1.00 90.62 90 ALA A O 1
ATOM 691 N N . PHE A 1 91 ? 1.884 -5.591 2.977 1.00 90.62 91 PHE A N 1
ATOM 692 C CA . PHE A 1 91 ? 2.079 -6.387 1.776 1.00 90.62 91 PHE A CA 1
ATOM 693 C C . PHE A 1 91 ? 1.877 -5.517 0.543 1.00 90.62 91 PHE A C 1
ATOM 695 O O . PHE A 1 91 ? 0.835 -4.873 0.400 1.00 90.62 91 PHE A O 1
ATOM 702 N N . LEU A 1 92 ? 2.873 -5.495 -0.337 1.00 93.06 92 LEU A N 1
ATOM 703 C CA . LEU A 1 92 ? 2.840 -4.696 -1.551 1.00 93.06 92 LEU A CA 1
ATOM 704 C C . LEU A 1 92 ? 2.488 -5.573 -2.741 1.00 93.06 92 LEU A C 1
ATOM 706 O O . LEU A 1 92 ? 3.069 -6.640 -2.936 1.00 93.06 92 LEU A O 1
ATOM 710 N N . CYS A 1 93 ? 1.541 -5.109 -3.545 1.00 93.06 93 CYS A N 1
ATOM 711 C CA . CYS A 1 93 ? 1.171 -5.720 -4.814 1.00 93.06 93 CYS A CA 1
ATOM 712 C C . CYS A 1 93 ? 1.351 -4.695 -5.922 1.00 93.06 93 CYS A C 1
ATOM 714 O O . CYS A 1 93 ? 0.743 -3.633 -5.847 1.00 93.06 93 CYS A O 1
ATOM 716 N N . LEU A 1 94 ? 2.108 -5.036 -6.954 1.00 94.06 94 LEU A N 1
ATOM 717 C CA . LEU A 1 94 ? 2.203 -4.277 -8.189 1.00 94.06 94 LEU A CA 1
ATOM 718 C C . LEU A 1 94 ? 1.487 -5.057 -9.291 1.00 94.06 94 LEU A C 1
ATOM 720 O O . LEU A 1 94 ? 1.732 -6.247 -9.501 1.00 94.06 94 LEU A O 1
ATOM 724 N N . TYR A 1 95 ? 0.570 -4.368 -9.956 1.00 92.94 95 TYR A N 1
ATOM 725 C CA . TYR A 1 95 ? -0.177 -4.872 -11.090 1.00 92.94 95 TYR A CA 1
ATOM 726 C C . TYR A 1 95 ? 0.224 -4.070 -12.323 1.00 92.94 95 TYR A C 1
ATOM 728 O O . TYR A 1 95 ? -0.024 -2.860 -12.385 1.00 92.94 95 TYR A O 1
ATOM 736 N N . GLU A 1 96 ? 0.864 -4.736 -13.277 1.00 89.94 96 GLU A N 1
ATOM 737 C CA . GLU A 1 96 ? 1.539 -4.066 -14.383 1.00 89.94 96 GLU A CA 1
ATOM 738 C C . GLU A 1 96 ? 0.588 -3.653 -15.500 1.00 89.94 96 GLU A C 1
ATOM 740 O O . GLU A 1 96 ? 0.768 -2.615 -16.131 1.00 89.94 96 GLU A O 1
ATOM 745 N N . ASP A 1 97 ? -0.458 -4.444 -15.712 1.00 85.44 97 ASP A N 1
ATOM 746 C CA . ASP A 1 97 ? -1.450 -4.223 -16.755 1.00 85.44 97 ASP A CA 1
ATOM 747 C C . ASP A 1 97 ? -2.856 -4.604 -16.273 1.00 85.44 97 ASP A C 1
ATOM 749 O O . ASP A 1 97 ? -3.045 -5.001 -15.125 1.00 85.44 97 ASP A O 1
ATOM 753 N N . GLY A 1 98 ? -3.871 -4.472 -17.132 1.00 82.19 98 GLY A N 1
ATOM 754 C CA . GLY A 1 98 ? -5.257 -4.838 -16.810 1.00 82.19 98 GLY A CA 1
ATOM 755 C C . GLY A 1 98 ? -5.545 -6.347 -16.739 1.00 82.19 98 GLY A C 1
ATOM 756 O O . GLY A 1 98 ? -6.684 -6.711 -16.450 1.00 82.19 98 GLY A O 1
ATOM 757 N N . GLN A 1 99 ? -4.564 -7.209 -17.023 1.00 86.56 99 GLN A N 1
ATOM 758 C CA . GLN A 1 99 ? -4.686 -8.670 -16.942 1.00 86.56 99 GLN A CA 1
ATOM 759 C C . GLN A 1 99 ? -4.207 -9.209 -15.588 1.00 86.56 99 GLN A C 1
ATOM 761 O O . GLN A 1 99 ? -4.674 -10.260 -15.141 1.00 86.56 99 GLN A O 1
ATOM 766 N N . ASP A 1 100 ? -3.316 -8.482 -14.910 1.00 88.69 100 ASP A N 1
ATOM 767 C CA . ASP A 1 100 ? -2.881 -8.824 -13.560 1.00 88.69 100 ASP A CA 1
ATOM 768 C C . ASP A 1 100 ? -4.033 -8.723 -12.544 1.00 88.69 100 ASP A C 1
ATOM 770 O O . ASP A 1 100 ? -4.826 -7.772 -12.522 1.00 88.69 100 ASP A O 1
ATOM 774 N N . ALA A 1 101 ? -4.101 -9.703 -11.643 1.00 89.50 101 ALA A N 1
ATOM 775 C CA . ALA A 1 101 ? -5.197 -9.839 -10.693 1.00 89.50 101 ALA A CA 1
ATOM 776 C C . ALA A 1 101 ? -4.761 -10.489 -9.373 1.00 89.50 101 ALA A C 1
ATOM 778 O O . ALA A 1 101 ? -3.693 -11.093 -9.231 1.00 89.50 101 ALA A O 1
ATOM 779 N N . CYS A 1 102 ? -5.632 -10.383 -8.374 1.00 88.31 102 CYS A N 1
ATOM 780 C CA . CYS A 1 102 ? -5.542 -11.151 -7.144 1.00 88.31 102 CYS A CA 1
ATOM 781 C C . CYS A 1 102 ? -6.746 -12.101 -7.080 1.00 88.31 102 CYS A C 1
ATOM 783 O O . CYS A 1 102 ? -7.875 -11.625 -7.209 1.00 88.31 102 CYS A O 1
ATOM 785 N N . PRO A 1 103 ? -6.551 -13.424 -6.917 1.00 87.44 103 PRO A N 1
ATOM 786 C CA . PRO A 1 103 ? -7.671 -14.342 -6.752 1.00 87.44 103 PRO A CA 1
ATOM 787 C C . PRO A 1 103 ? -8.494 -14.000 -5.512 1.00 87.44 103 PRO A C 1
ATOM 789 O O . PRO A 1 103 ? -7.964 -13.492 -4.521 1.00 87.44 103 PRO A O 1
ATOM 792 N N . ASN A 1 104 ? -9.776 -14.356 -5.537 1.00 87.56 104 ASN A N 1
ATOM 793 C CA . ASN A 1 104 ? -10.635 -14.230 -4.365 1.00 87.56 104 ASN A CA 1
ATOM 794 C C . ASN A 1 104 ? -10.082 -15.076 -3.213 1.00 87.56 104 ASN A C 1
ATOM 796 O O . ASN A 1 104 ? -9.793 -16.262 -3.378 1.00 87.56 104 ASN A O 1
ATOM 800 N N . HIS A 1 105 ? -9.960 -14.461 -2.045 1.00 87.00 105 HIS A N 1
ATOM 801 C CA . HIS A 1 105 ? -9.546 -15.106 -0.808 1.00 87.00 105 HIS A CA 1
ATOM 802 C C . HIS A 1 105 ? -10.154 -14.355 0.379 1.00 87.00 105 HIS A C 1
ATOM 804 O O . HIS A 1 105 ? -10.744 -13.287 0.216 1.00 87.00 105 HIS A O 1
ATOM 810 N N . VAL A 1 106 ? -10.046 -14.947 1.564 1.00 86.62 106 VAL A N 1
ATOM 811 C CA . VAL A 1 106 ? -10.576 -14.390 2.810 1.00 86.62 106 VAL A CA 1
ATOM 812 C C . VAL A 1 106 ? -9.454 -14.224 3.823 1.00 86.62 106 VAL A C 1
ATOM 814 O O . VAL A 1 106 ? -8.466 -14.961 3.796 1.00 86.62 106 VAL A O 1
ATOM 817 N N . HIS A 1 107 ? -9.629 -13.265 4.723 1.00 81.38 107 HIS A N 1
ATOM 818 C CA . HIS A 1 107 ? -8.723 -13.017 5.833 1.00 81.38 107 HIS A CA 1
ATOM 819 C C . HIS A 1 107 ? -9.500 -13.011 7.149 1.00 81.38 107 HIS A C 1
ATOM 821 O O . HIS A 1 107 ? -10.560 -12.398 7.241 1.00 81.38 107 HIS A O 1
ATOM 827 N N . ASP A 1 108 ? -8.922 -13.610 8.192 1.00 83.19 108 ASP A N 1
ATOM 828 C CA . ASP A 1 108 ? -9.458 -13.575 9.563 1.00 83.19 108 ASP A CA 1
ATOM 829 C C . ASP A 1 108 ? -8.973 -12.332 10.341 1.00 83.19 108 ASP A C 1
ATOM 831 O O . ASP A 1 108 ? -8.827 -12.337 11.567 1.00 83.19 108 ASP A O 1
ATOM 835 N N . CYS A 1 109 ? -8.631 -11.263 9.623 1.00 84.44 109 CYS A N 1
ATOM 836 C CA . CYS A 1 109 ? -8.105 -10.016 10.164 1.00 84.44 109 CYS A CA 1
ATOM 837 C C . CYS A 1 109 ? -8.728 -8.813 9.446 1.00 84.44 109 CYS A C 1
ATOM 839 O O . CYS A 1 109 ? -9.362 -8.940 8.400 1.00 84.44 109 CYS A O 1
ATOM 841 N N . ARG A 1 110 ? -8.569 -7.628 10.037 1.00 85.25 110 ARG A N 1
ATOM 842 C CA . ARG A 1 110 ? -8.943 -6.368 9.395 1.00 85.25 110 ARG A CA 1
ATOM 843 C C . ARG A 1 110 ? -7.899 -6.021 8.343 1.00 85.25 110 ARG A C 1
ATOM 845 O O . ARG A 1 110 ? -6.715 -6.305 8.526 1.00 85.25 110 ARG A O 1
ATOM 852 N N . GLN A 1 111 ? -8.344 -5.376 7.274 1.00 86.88 111 GLN A N 1
ATOM 853 C CA . GLN A 1 111 ? -7.494 -4.954 6.173 1.00 86.88 111 GLN A CA 1
ATOM 854 C C . GLN A 1 111 ? -7.734 -3.480 5.860 1.00 86.88 111 GLN A C 1
ATOM 856 O O . GLN A 1 111 ? -8.875 -3.069 5.665 1.00 86.88 111 GLN A O 1
ATOM 861 N N . LEU A 1 112 ? -6.651 -2.715 5.757 1.00 88.94 112 LEU A N 1
ATOM 862 C CA . LEU A 1 112 ? -6.622 -1.415 5.096 1.00 88.94 112 LEU A CA 1
ATOM 863 C C . LEU A 1 112 ? -5.879 -1.580 3.771 1.00 88.94 112 LEU A C 1
ATOM 865 O O . LEU A 1 112 ? -4.862 -2.269 3.700 1.00 88.94 112 LEU A O 1
ATOM 869 N N . THR A 1 113 ? -6.384 -0.976 2.700 1.00 91.00 113 THR A N 1
ATOM 870 C CA . THR A 1 113 ? -5.730 -1.009 1.387 1.00 91.00 113 THR A CA 1
ATOM 871 C C . THR A 1 113 ? -5.599 0.402 0.846 1.00 91.00 113 THR A C 1
ATOM 873 O O . THR A 1 113 ? -6.602 1.069 0.616 1.00 91.00 113 THR A O 1
ATOM 876 N N . LEU A 1 114 ? -4.361 0.837 0.625 1.00 90.75 114 LEU A N 1
ATOM 877 C CA . LEU A 1 114 ? -4.047 2.044 -0.131 1.00 90.75 114 LEU A CA 1
ATOM 878 C C . LEU A 1 114 ? -3.714 1.637 -1.568 1.00 90.75 114 LEU A C 1
ATOM 880 O O . LEU A 1 114 ? -2.874 0.764 -1.772 1.00 90.75 114 LEU A O 1
ATOM 884 N N . SER A 1 115 ? -4.355 2.269 -2.550 1.00 91.19 115 SER A N 1
ATOM 885 C CA . SER A 1 115 ? -4.072 2.061 -3.973 1.00 91.19 115 SER A CA 1
ATOM 886 C C . SER A 1 115 ? -3.436 3.312 -4.569 1.00 91.19 115 SER A C 1
ATOM 888 O O . SER A 1 115 ? -3.957 4.406 -4.366 1.00 91.19 115 SER A O 1
ATOM 890 N N . LEU A 1 116 ? -2.351 3.145 -5.322 1.00 89.81 116 LEU A N 1
ATOM 891 C CA . LEU A 1 116 ? -1.637 4.199 -6.051 1.00 89.81 116 LEU A CA 1
ATOM 892 C C . LEU A 1 116 ? -1.571 3.844 -7.545 1.00 89.81 116 LEU A C 1
ATOM 894 O O . LEU A 1 116 ? -1.528 2.664 -7.892 1.00 89.81 116 LEU A O 1
ATOM 898 N N . GLY A 1 117 ? -1.542 4.847 -8.423 1.00 89.31 117 GLY A N 1
ATOM 899 C CA . GLY A 1 117 ? -1.455 4.659 -9.876 1.00 89.31 117 GLY A CA 1
ATOM 900 C C . GLY A 1 117 ? -2.803 4.394 -10.563 1.00 89.31 117 GLY A C 1
ATOM 901 O O . GLY A 1 117 ? -3.797 5.032 -10.235 1.00 89.31 117 GLY A O 1
ATOM 902 N N . ALA A 1 118 ? -2.855 3.494 -11.548 1.00 87.75 118 ALA A N 1
ATOM 903 C CA . ALA A 1 118 ? -4.057 3.290 -12.368 1.00 87.75 118 ALA A CA 1
ATOM 904 C C . ALA A 1 118 ? -5.292 2.876 -11.543 1.00 87.75 118 ALA A C 1
ATOM 906 O O . ALA A 1 118 ? -5.177 2.167 -10.540 1.00 87.75 118 ALA A O 1
ATOM 907 N N . GLU A 1 119 ? -6.487 3.254 -12.003 1.00 89.75 119 GLU A N 1
ATOM 908 C CA . GLU A 1 119 ? -7.745 2.834 -11.378 1.00 89.75 119 GLU A CA 1
ATOM 909 C C . GLU A 1 119 ? -7.946 1.314 -11.464 1.00 89.75 119 GLU A C 1
ATOM 911 O O . GLU A 1 119 ? -7.734 0.693 -12.510 1.00 89.75 119 GLU A O 1
ATOM 916 N N . ARG A 1 120 ? -8.404 0.701 -10.365 1.00 89.75 120 ARG A N 1
ATOM 917 C CA . ARG A 1 120 ? -8.709 -0.739 -10.308 1.00 89.75 120 ARG A CA 1
ATOM 918 C C . ARG A 1 120 ? -9.948 -1.007 -9.479 1.00 89.75 120 ARG A C 1
ATOM 920 O O . ARG A 1 120 ? -10.249 -0.288 -8.533 1.00 89.75 120 ARG A O 1
ATOM 927 N N . PHE A 1 121 ? -10.640 -2.095 -9.793 1.00 90.75 121 PHE A N 1
ATOM 928 C CA . PHE A 1 121 ? -11.712 -2.591 -8.941 1.00 90.75 121 PHE A CA 1
ATOM 929 C C . PHE A 1 121 ? -11.162 -3.550 -7.889 1.00 90.75 121 PHE A C 1
ATOM 931 O O . PHE A 1 121 ? -10.466 -4.508 -8.225 1.00 90.75 121 PHE A O 1
ATOM 938 N N . VAL A 1 122 ? -11.545 -3.333 -6.634 1.00 89.31 122 VAL A N 1
ATOM 939 C CA . VAL A 1 122 ? -11.487 -4.352 -5.585 1.00 89.31 122 VAL A CA 1
ATOM 940 C C . VAL A 1 122 ? -12.893 -4.913 -5.385 1.00 89.31 122 VAL A C 1
ATOM 942 O O . VAL A 1 122 ? -13.869 -4.162 -5.363 1.00 89.31 122 VAL A O 1
ATOM 945 N N . ALA A 1 123 ? -13.013 -6.236 -5.299 1.00 89.50 123 ALA A N 1
ATOM 946 C CA . ALA A 1 123 ? -14.281 -6.902 -5.027 1.00 89.50 123 ALA A CA 1
ATOM 947 C C . ALA A 1 123 ? -14.323 -7.350 -3.562 1.00 89.50 123 ALA A C 1
ATOM 949 O O . ALA A 1 123 ? -13.457 -8.110 -3.130 1.00 89.50 123 ALA A O 1
ATOM 950 N N . VAL A 1 124 ? -15.327 -6.901 -2.810 1.00 87.25 124 VAL A N 1
ATOM 951 C CA . VAL A 1 124 ? -15.513 -7.242 -1.393 1.00 87.25 124 VAL A CA 1
ATOM 952 C C . VAL A 1 124 ? -16.943 -7.726 -1.191 1.00 87.25 124 VAL A C 1
ATOM 954 O O . VAL A 1 124 ? -17.880 -7.010 -1.510 1.00 87.25 124 VAL A O 1
ATOM 957 N N . GLU A 1 125 ? -17.119 -8.967 -0.724 1.00 85.94 125 GLU A N 1
ATOM 958 C CA . GLU A 1 125 ? -18.447 -9.594 -0.543 1.00 85.94 125 GLU A CA 1
ATOM 959 C C . GLU A 1 125 ? -19.349 -9.520 -1.806 1.00 85.94 125 GLU A C 1
ATOM 961 O O . GLU A 1 125 ? -20.571 -9.516 -1.719 1.00 85.94 125 GLU A O 1
ATOM 966 N N . GLY A 1 126 ? -18.747 -9.493 -3.004 1.00 84.44 126 GLY A N 1
ATOM 967 C CA . GLY A 1 126 ? -19.453 -9.391 -4.291 1.00 84.44 126 GLY A CA 1
ATOM 968 C C . GLY A 1 126 ? -19.681 -7.959 -4.790 1.00 84.44 126 GLY A C 1
ATOM 969 O O . GLY A 1 126 ? -19.997 -7.773 -5.967 1.00 84.44 126 GLY A O 1
ATOM 970 N N . GLU A 1 127 ? -19.449 -6.950 -3.952 1.00 87.69 127 GLU A N 1
ATOM 971 C CA . GLU A 1 127 ? -19.516 -5.544 -4.342 1.00 87.69 127 GLU A CA 1
ATOM 972 C C . GLU A 1 127 ? -18.209 -5.093 -4.996 1.00 87.69 127 GLU A C 1
ATOM 974 O O . GLU A 1 127 ? -17.117 -5.370 -4.497 1.00 87.69 127 GLU A O 1
ATOM 979 N N . LYS A 1 128 ? -18.313 -4.389 -6.128 1.00 90.69 128 LYS A N 1
ATOM 980 C CA . LYS A 1 128 ? -17.160 -3.810 -6.827 1.00 90.69 128 LYS A CA 1
ATOM 981 C C . LYS A 1 128 ? -16.948 -2.374 -6.374 1.00 90.69 128 LYS A C 1
ATOM 983 O O . LYS A 1 128 ? -17.788 -1.514 -6.626 1.00 90.69 128 LYS A O 1
ATOM 988 N N . ILE A 1 129 ? -15.790 -2.115 -5.788 1.00 89.81 129 ILE A N 1
ATOM 989 C CA . ILE A 1 129 ? -15.377 -0.797 -5.318 1.00 89.81 129 ILE A CA 1
ATOM 990 C C . ILE A 1 129 ? -14.249 -0.313 -6.223 1.00 89.81 129 ILE A C 1
ATOM 992 O O . ILE A 1 129 ? -13.251 -1.009 -6.411 1.00 89.81 129 ILE A O 1
ATOM 996 N N . LEU A 1 130 ? -14.423 0.863 -6.823 1.00 90.19 130 LEU A N 1
ATOM 997 C CA . LEU A 1 130 ? -13.402 1.480 -7.665 1.00 90.19 130 LEU A CA 1
ATOM 998 C C . LEU A 1 130 ? -12.372 2.196 -6.785 1.00 90.19 130 LEU A C 1
ATOM 1000 O O . LEU A 1 130 ? -12.688 3.195 -6.142 1.00 90.19 130 LEU A O 1
ATOM 1004 N N . MET A 1 131 ? -11.141 1.696 -6.791 1.00 86.81 131 MET A N 1
ATOM 1005 C CA . MET A 1 131 ? -9.984 2.320 -6.160 1.00 86.81 131 MET A CA 1
ATOM 1006 C C . MET A 1 131 ? -9.407 3.350 -7.131 1.00 86.81 131 MET A C 1
ATOM 1008 O O . MET A 1 131 ? -8.926 2.982 -8.205 1.00 86.81 131 MET A O 1
ATOM 1012 N N . ARG A 1 132 ? -9.490 4.634 -6.771 1.00 82.44 132 ARG A N 1
ATOM 1013 C CA . ARG A 1 132 ? -9.033 5.751 -7.609 1.00 82.44 132 ARG A CA 1
ATOM 1014 C C . ARG A 1 132 ? -7.691 6.300 -7.127 1.00 82.44 132 ARG A C 1
ATOM 1016 O O . ARG A 1 132 ? -7.506 6.382 -5.911 1.00 82.44 132 ARG A O 1
ATOM 1023 N N . PRO A 1 133 ? -6.793 6.726 -8.034 1.00 69.69 133 PRO A N 1
ATOM 1024 C CA . PRO A 1 133 ? -5.653 7.531 -7.640 1.00 69.69 133 PRO A CA 1
ATOM 1025 C C . PRO A 1 133 ? -6.102 8.878 -7.095 1.00 69.69 133 PRO A C 1
ATOM 1027 O O . PRO A 1 133 ? -7.189 9.387 -7.384 1.00 69.69 133 PRO A O 1
ATOM 1030 N N . VAL A 1 134 ? -5.194 9.474 -6.343 1.00 61.91 134 VAL A N 1
ATOM 1031 C CA . VAL A 1 134 ? -5.264 10.874 -5.969 1.00 61.91 134 VAL A CA 1
ATOM 1032 C C . VAL A 1 134 ? -5.037 11.696 -7.243 1.00 61.91 134 VAL A C 1
ATOM 1034 O O . VAL A 1 134 ? -4.048 11.516 -7.940 1.00 61.91 134 VAL A O 1
ATOM 1037 N N . ASP A 1 135 ? -6.009 12.534 -7.588 1.00 54.78 135 ASP A N 1
ATOM 1038 C CA . ASP A 1 135 ? -5.945 13.523 -8.675 1.00 54.78 135 ASP A CA 1
ATOM 1039 C C . ASP A 1 135 ? -5.930 13.009 -10.131 1.00 54.78 135 ASP A C 1
ATOM 1041 O O . ASP A 1 135 ? -5.661 13.769 -11.058 1.00 54.78 135 ASP A O 1
ATOM 1045 N N . GLY A 1 136 ? -6.326 11.756 -10.386 1.00 46.62 136 GLY A N 1
ATOM 1046 C CA . GLY A 1 136 ? -6.663 11.303 -11.749 1.00 46.62 136 GLY A CA 1
ATOM 1047 C C . GLY A 1 136 ? -5.480 11.193 -12.721 1.00 46.62 136 GLY A C 1
ATOM 1048 O O . GLY A 1 136 ? -5.688 11.030 -13.926 1.00 46.62 136 GLY A O 1
ATOM 1049 N N . HIS A 1 137 ? -4.242 11.245 -12.223 1.00 45.94 137 HIS A N 1
ATOM 1050 C CA . HIS A 1 137 ? -3.066 10.940 -13.026 1.00 45.94 137 HIS A CA 1
ATOM 1051 C C . HIS A 1 137 ? -3.041 9.444 -13.358 1.00 45.94 137 HIS A C 1
ATOM 1053 O O . HIS A 1 137 ? -2.784 8.588 -12.512 1.00 45.94 137 HIS A O 1
ATOM 1059 N N . ALA A 1 138 ? -3.344 9.128 -14.617 1.00 50.03 138 ALA A N 1
ATOM 1060 C CA . ALA A 1 138 ? -3.309 7.771 -15.138 1.00 50.03 138 ALA A CA 1
ATOM 1061 C C . ALA A 1 138 ? -1.854 7.307 -15.301 1.00 50.03 138 ALA A C 1
ATOM 1063 O O . ALA A 1 138 ? -1.255 7.446 -16.366 1.00 50.03 138 ALA A O 1
ATOM 1064 N N . MET A 1 139 ? -1.281 6.754 -14.235 1.00 57.50 139 MET A N 1
ATOM 1065 C CA . MET A 1 139 ? -0.089 5.917 -14.350 1.00 57.50 139 MET A CA 1
ATOM 1066 C C . MET A 1 139 ? -0.501 4.540 -14.893 1.00 57.50 139 MET A C 1
ATOM 1068 O O . MET A 1 139 ? -1.570 4.056 -14.528 1.00 57.50 139 MET A O 1
ATOM 1072 N N . PRO A 1 140 ? 0.304 3.885 -15.750 1.00 60.78 140 PRO A N 1
ATOM 1073 C CA . PRO A 1 140 ? -0.088 2.616 -16.372 1.00 60.78 140 PRO A CA 1
ATOM 1074 C C . PRO A 1 140 ? -0.163 1.446 -15.380 1.00 60.78 140 PRO A C 1
ATOM 1076 O O . PRO A 1 140 ? -0.922 0.507 -15.602 1.00 60.78 140 PRO A O 1
ATOM 1079 N N . HIS A 1 141 ? 0.580 1.529 -14.274 1.00 68.69 141 HIS A N 1
ATOM 1080 C CA . HIS A 1 141 ? 0.646 0.496 -13.244 1.00 68.69 141 HIS A CA 1
ATOM 1081 C C . HIS A 1 141 ? -0.207 0.892 -12.039 1.00 68.69 141 HIS A C 1
ATOM 1083 O O . HIS A 1 141 ? -0.315 2.078 -11.711 1.00 68.69 141 HIS A O 1
ATOM 1089 N N . THR A 1 142 ? -0.758 -0.100 -11.345 1.00 75.56 142 THR A N 1
ATOM 1090 C CA . THR A 1 142 ? -1.413 0.102 -10.048 1.00 75.56 142 THR A CA 1
ATOM 1091 C C . THR A 1 142 ? -0.630 -0.617 -8.973 1.00 75.56 142 THR A C 1
ATOM 1093 O O . THR A 1 142 ? -0.258 -1.777 -9.145 1.00 75.56 142 THR A O 1
ATOM 1096 N N . MET A 1 143 ? -0.450 0.030 -7.829 1.00 73.12 143 MET A N 1
ATOM 1097 C CA . MET A 1 143 ? 0.114 -0.607 -6.654 1.00 73.12 143 MET A CA 1
ATOM 1098 C C . MET A 1 143 ? -0.862 -0.570 -5.481 1.00 73.12 143 MET A C 1
ATOM 1100 O O . MET A 1 143 ? -1.437 0.469 -5.177 1.00 73.12 143 MET A O 1
ATOM 1104 N N . GLY A 1 144 ? -1.015 -1.706 -4.802 1.00 71.44 144 GLY A N 1
ATOM 1105 C CA . GLY A 1 144 ? -1.725 -1.820 -3.535 1.00 71.44 144 GLY A CA 1
ATOM 1106 C C . GLY A 1 144 ? -0.756 -2.015 -2.371 1.00 71.44 144 GLY A C 1
ATOM 1107 O O . GLY A 1 144 ? -0.026 -3.004 -2.355 1.00 71.44 144 GLY A O 1
ATOM 1108 N N . LEU A 1 145 ? -0.792 -1.120 -1.384 1.00 72.12 145 LEU A N 1
ATOM 1109 C CA . LEU A 1 145 ? -0.244 -1.359 -0.050 1.00 72.12 145 LEU A CA 1
ATOM 1110 C C . LEU A 1 145 ? -1.371 -1.883 0.837 1.00 72.12 145 LEU A C 1
ATOM 1112 O O . LEU A 1 145 ? -2.334 -1.173 1.135 1.00 72.12 145 LEU A O 1
ATOM 1116 N N . VAL A 1 146 ? -1.246 -3.135 1.257 1.00 72.94 146 VAL A N 1
ATOM 1117 C CA . VAL A 1 146 ? -2.222 -3.812 2.104 1.00 72.94 146 VAL A CA 1
ATOM 1118 C C . VAL A 1 146 ? -1.666 -3.905 3.519 1.00 72.94 146 VAL A C 1
ATOM 1120 O O . VAL A 1 146 ? -0.612 -4.500 3.722 1.00 72.94 146 VAL A O 1
ATOM 1123 N N . LEU A 1 147 ? -2.369 -3.329 4.492 1.00 67.12 147 LEU A N 1
ATOM 1124 C CA . LEU A 1 147 ? -2.053 -3.433 5.915 1.00 67.12 147 LEU A CA 1
ATOM 1125 C C . LEU A 1 147 ? -3.071 -4.349 6.594 1.00 67.12 147 LEU A C 1
ATOM 1127 O O . LEU A 1 147 ? -4.270 -4.066 6.584 1.00 67.12 147 LEU A O 1
ATOM 1131 N N . TRP A 1 148 ? -2.596 -5.426 7.212 1.00 72.12 148 TRP A N 1
ATOM 1132 C CA . TRP A 1 148 ? -3.427 -6.336 8.000 1.00 72.12 148 TRP A CA 1
ATOM 1133 C C . TRP A 1 148 ? -3.303 -6.047 9.488 1.00 72.12 148 TRP A C 1
ATOM 1135 O O . TRP A 1 148 ? -2.198 -5.823 9.979 1.00 72.12 148 TRP A O 1
ATOM 1145 N N . SER A 1 149 ? -4.412 -6.113 10.224 1.00 71.38 149 SER A N 1
ATOM 1146 C CA . SER A 1 149 ? -4.410 -5.955 11.679 1.00 71.38 149 SER A CA 1
ATOM 1147 C C . SER A 1 149 ? -5.429 -6.842 12.393 1.00 71.38 149 SER A C 1
ATOM 1149 O O . SER A 1 149 ? -6.486 -7.179 11.85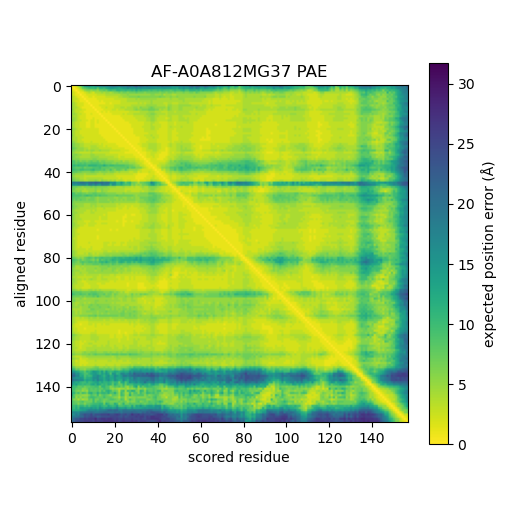9 1.00 71.38 149 SER A O 1
ATOM 1151 N N . ARG A 1 150 ? -5.128 -7.230 13.636 1.00 71.81 150 ARG A N 1
ATOM 1152 C CA . ARG A 1 150 ? -6.082 -7.931 14.513 1.00 71.81 150 ARG A CA 1
ATOM 1153 C C . ARG A 1 150 ? -6.605 -6.992 15.599 1.00 71.81 150 ARG A C 1
ATOM 1155 O O . ARG A 1 150 ? -5.841 -6.161 16.093 1.00 71.81 150 ARG A O 1
ATOM 1162 N N . PRO A 1 151 ? -7.870 -7.147 16.027 1.00 60.81 151 PRO A N 1
ATOM 1163 C CA . PRO A 1 151 ? -8.310 -6.556 17.279 1.00 60.81 151 PRO A CA 1
ATOM 1164 C C . PRO A 1 151 ? -7.553 -7.223 18.433 1.00 60.81 151 PRO A C 1
ATOM 1166 O O . PRO A 1 151 ? -7.541 -8.453 18.545 1.00 60.81 151 PRO A O 1
ATOM 1169 N N . ARG A 1 152 ? -6.926 -6.429 19.308 1.00 54.38 152 ARG A N 1
ATOM 1170 C CA . ARG A 1 152 ? -6.396 -6.963 20.567 1.00 54.38 152 ARG A CA 1
ATOM 1171 C C . ARG A 1 152 ? -7.582 -7.312 21.463 1.00 54.38 152 ARG A C 1
ATOM 1173 O O . ARG A 1 152 ? -8.307 -6.423 21.904 1.00 54.38 152 ARG A O 1
ATOM 1180 N N . PHE A 1 153 ? -7.781 -8.593 21.754 1.00 48.41 153 PHE A N 1
ATOM 1181 C CA . PHE A 1 153 ? -8.606 -8.966 22.896 1.00 48.41 153 PHE A CA 1
ATOM 1182 C C . PHE A 1 153 ? -7.843 -8.523 24.145 1.00 48.41 153 PHE A C 1
ATOM 1184 O O . PHE A 1 153 ? -6.785 -9.074 24.452 1.00 48.41 153 PHE A O 1
ATOM 1191 N N . LEU A 1 154 ? -8.331 -7.489 24.834 1.00 41.66 154 LEU A N 1
ATOM 1192 C CA . LEU A 1 154 ? -7.908 -7.262 26.211 1.00 41.66 154 LEU A CA 1
ATOM 1193 C C . LEU A 1 154 ? -8.241 -8.546 26.989 1.00 41.66 154 LEU A C 1
ATOM 1195 O O . LEU A 1 154 ? -9.329 -9.097 26.773 1.00 41.66 154 LEU A O 1
ATOM 1199 N N . PRO A 1 155 ? -7.342 -9.064 27.847 1.00 38.47 155 PRO A N 1
ATOM 1200 C CA . PRO A 1 155 ? -7.741 -10.114 28.771 1.00 38.47 155 PRO A CA 1
ATOM 1201 C C . PRO A 1 155 ? -8.986 -9.616 29.510 1.00 38.47 155 PRO A C 1
ATOM 1203 O O . PRO A 1 155 ? -9.016 -8.472 29.972 1.00 38.47 155 PRO A O 1
ATOM 1206 N N . LYS A 1 156 ? -10.045 -10.437 29.536 1.00 35.34 156 LYS A N 1
ATOM 1207 C CA . LYS A 1 156 ? -11.202 -10.144 30.385 1.00 35.34 156 LYS A CA 1
ATOM 1208 C C . LYS A 1 156 ? -10.677 -9.931 31.815 1.00 35.34 156 LYS A C 1
ATOM 1210 O O . LYS A 1 156 ? -9.798 -10.704 32.207 1.00 35.34 156 LYS A O 1
ATOM 1215 N N . PRO A 1 157 ? -11.150 -8.890 32.523 1.00 52.91 157 PRO A N 1
ATOM 1216 C CA . PRO A 1 157 ? -10.748 -8.639 33.902 1.00 52.91 157 PRO A CA 1
ATOM 1217 C C . PRO A 1 157 ? -11.025 -9.850 34.797 1.00 52.91 157 PRO A C 1
ATOM 1219 O O . PRO A 1 157 ? -11.980 -10.606 34.491 1.00 52.91 157 PRO A O 1
#

Nearest PDB structures (foldseek):
  1o4t-assembly1_B  TM=6.068E-01  e=3.500E-01  Thermotoga maritima
  5fq0-assembly1_A  TM=6.857E-01  e=3.714E-01  Halomonas sp.
  5fpx-assembly1_A  TM=6.740E-01  e=6.723E-01  Yersinia enterocolitica subsp. enterocolitica 8081
  6ima-assembly1_A  TM=3.028E-01  e=1.698E-02  Mus musculus
  6o2d-assembly1_A  TM=5.959E-01  e=2.480E+00  Schizosaccharomyces pombe

Foldseek 3Di:
DDDDDDDCVVVPLDPLVLQVVLVVLVVVQPQWDWDDDPQFIWTKRDWQFCVQPLQDAGDPSNNSCRSSSNSVLVVVCVVVPPWDWGWGTKMKIKDQAPRGDDDDDDDPWDKDKQKAAAWDWDADPNDTDIHAHDPRPHHRMMMITMITTHTDDDPDD